Protein AF-A0A7S2G6B9-F1 (afdb_monomer)

Structure (mmCIF, N/CA/C/O backbone):
data_AF-A0A7S2G6B9-F1
#
_entry.id   AF-A0A7S2G6B9-F1
#
loop_
_atom_site.group_PDB
_atom_site.id
_atom_site.type_symbol
_atom_site.label_atom_id
_atom_site.label_alt_id
_atom_site.label_comp_id
_atom_site.label_asym_id
_atom_site.label_entity_id
_atom_site.label_seq_id
_atom_site.pdbx_PDB_ins_code
_atom_site.Cartn_x
_atom_site.Cartn_y
_atom_site.Cartn_z
_atom_site.occupancy
_atom_site.B_iso_or_equiv
_atom_site.auth_seq_id
_atom_site.auth_comp_id
_atom_site.auth_asym_id
_atom_site.auth_atom_id
_atom_site.pdbx_PDB_model_num
ATOM 1 N N . ALA A 1 1 ? -15.003 -10.688 4.288 1.00 88.38 1 ALA A N 1
ATOM 2 C CA . ALA A 1 1 ? -13.852 -9.795 4.049 1.00 88.38 1 ALA A CA 1
ATOM 3 C C . ALA A 1 1 ? -14.309 -8.621 3.191 1.00 88.38 1 ALA A C 1
ATOM 5 O O . ALA A 1 1 ? -15.234 -8.805 2.407 1.00 88.38 1 ALA A O 1
ATOM 6 N N . ILE A 1 2 ? -13.706 -7.442 3.343 1.00 94.56 2 ILE A N 1
ATOM 7 C CA . ILE A 1 2 ? -13.972 -6.258 2.513 1.00 94.56 2 ILE A CA 1
ATOM 8 C C . ILE A 1 2 ? -12.819 -6.109 1.524 1.00 94.56 2 ILE A C 1
ATOM 10 O O . ILE A 1 2 ? -11.663 -6.080 1.939 1.00 94.56 2 ILE A O 1
ATOM 14 N N . ILE A 1 3 ? -13.135 -6.017 0.232 1.00 95.69 3 ILE A N 1
ATOM 15 C CA . ILE A 1 3 ? -12.155 -5.832 -0.846 1.00 95.69 3 ILE A CA 1
ATOM 16 C C . ILE A 1 3 ? -12.286 -4.406 -1.377 1.00 95.69 3 ILE A C 1
ATOM 18 O O . ILE A 1 3 ? -13.400 -3.947 -1.626 1.00 95.69 3 ILE A O 1
ATOM 22 N N . TYR A 1 4 ? -11.173 -3.693 -1.533 1.00 95.25 4 TYR A N 1
ATOM 23 C CA . TYR A 1 4 ? -11.197 -2.277 -1.911 1.00 95.25 4 TYR A CA 1
ATOM 24 C C . TYR A 1 4 ? -10.015 -1.872 -2.785 1.00 95.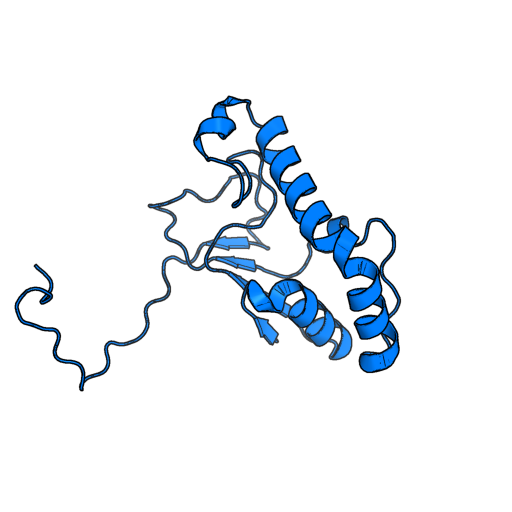25 4 TYR A C 1
ATOM 26 O O . TYR A 1 4 ? -8.911 -2.406 -2.678 1.00 95.25 4 TYR A O 1
ATOM 34 N N . SER A 1 5 ? -10.269 -0.890 -3.652 1.00 94.38 5 SER A N 1
ATOM 35 C CA . SER A 1 5 ? -9.269 -0.321 -4.552 1.00 94.38 5 SER A CA 1
ATOM 36 C C . SER A 1 5 ? -8.355 0.684 -3.849 1.00 94.38 5 SER A C 1
ATOM 38 O O . SER A 1 5 ? -8.608 1.116 -2.721 1.00 94.38 5 SER A O 1
ATOM 40 N N . SER A 1 6 ? -7.293 1.098 -4.542 1.00 89.69 6 SER A N 1
ATOM 41 C CA . SER A 1 6 ? -6.303 2.053 -4.027 1.00 89.69 6 SER A CA 1
ATOM 42 C C . SER A 1 6 ? -6.901 3.416 -3.672 1.00 89.69 6 SER A C 1
ATOM 44 O O . SER A 1 6 ? -6.470 4.027 -2.697 1.00 89.69 6 SER A O 1
ATOM 46 N N . LEU A 1 7 ? -7.939 3.862 -4.389 1.00 89.00 7 LEU A N 1
ATOM 47 C CA . LEU A 1 7 ? -8.656 5.110 -4.090 1.00 89.00 7 LEU A CA 1
ATOM 48 C C . LEU A 1 7 ? -9.367 5.066 -2.733 1.00 89.00 7 LEU A C 1
ATOM 50 O O . LEU A 1 7 ? -9.457 6.079 -2.046 1.00 89.00 7 LEU A O 1
ATOM 54 N N . ALA A 1 8 ? -9.840 3.886 -2.336 1.00 89.19 8 ALA A N 1
ATOM 55 C CA . ALA A 1 8 ? -10.499 3.669 -1.058 1.00 89.19 8 ALA A CA 1
ATOM 56 C C . ALA A 1 8 ? -9.535 3.160 0.024 1.00 89.19 8 ALA A C 1
ATOM 58 O O . ALA A 1 8 ? -9.995 2.857 1.115 1.00 89.19 8 ALA A O 1
ATOM 59 N N . GLY A 1 9 ? -8.223 3.078 -0.228 1.00 87.50 9 GLY A N 1
ATOM 60 C CA . GLY A 1 9 ? -7.269 2.324 0.595 1.00 87.50 9 GLY A CA 1
ATOM 61 C C . GLY A 1 9 ? -7.382 2.542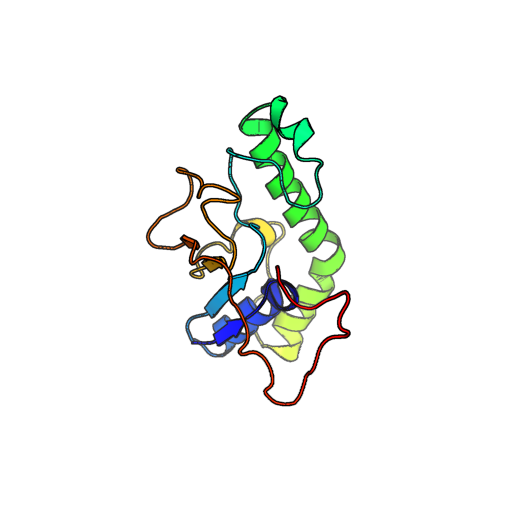 2.107 1.00 87.50 9 GLY A C 1
ATOM 62 O O . GLY A 1 9 ? -7.693 1.615 2.852 1.00 87.50 9 GLY A O 1
ATOM 63 N N . GLN A 1 10 ? -7.181 3.781 2.566 1.00 86.75 10 GLN A N 1
ATOM 64 C CA . GLN A 1 10 ? -7.213 4.095 4.002 1.00 86.75 10 GLN A CA 1
ATOM 65 C C . GLN A 1 10 ? -8.613 3.935 4.605 1.00 86.75 10 GLN A C 1
ATOM 67 O O . GLN A 1 10 ? -8.763 3.416 5.706 1.00 86.75 10 GLN A O 1
ATOM 72 N N . VAL A 1 11 ? -9.649 4.359 3.880 1.00 90.12 11 VAL A N 1
ATOM 73 C CA . VAL A 1 11 ? -11.037 4.270 4.352 1.00 90.12 11 VAL A CA 1
ATOM 74 C C . VAL A 1 11 ? -11.490 2.809 4.425 1.00 90.12 11 VAL A C 1
ATOM 76 O O . VAL A 1 11 ? -12.103 2.413 5.408 1.00 90.12 11 VAL A O 1
ATOM 79 N N . GLY A 1 12 ? -11.131 1.994 3.434 1.00 92.56 12 GLY A N 1
ATOM 80 C CA . GLY A 1 12 ? -11.391 0.558 3.383 1.00 92.56 12 GLY A CA 1
ATOM 81 C C . GLY A 1 12 ? -10.729 -0.184 4.540 1.00 92.56 12 GLY A C 1
ATOM 82 O O . GLY A 1 12 ? -11.401 -0.966 5.209 1.00 92.56 12 GLY A O 1
ATOM 83 N N . ASP A 1 13 ? -9.467 0.141 4.854 1.00 91.06 13 ASP A N 1
ATOM 84 C CA . ASP A 1 13 ? -8.786 -0.380 6.047 1.00 91.06 13 ASP A CA 1
ATOM 85 C C . ASP A 1 13 ? -9.570 -0.037 7.335 1.00 91.06 13 ASP A C 1
ATOM 87 O O . ASP A 1 13 ? -9.711 -0.882 8.219 1.00 91.06 13 ASP A O 1
ATOM 91 N N . TYR A 1 14 ? -10.089 1.192 7.463 1.00 92.06 14 TYR A N 1
ATOM 92 C CA . TYR A 1 14 ? -10.828 1.626 8.658 1.00 92.06 14 TYR A CA 1
ATOM 93 C C . TYR A 1 14 ? -12.213 0.987 8.768 1.00 92.06 14 TYR A C 1
ATOM 95 O O . TYR A 1 14 ? -12.644 0.643 9.866 1.00 92.06 14 TYR A O 1
ATOM 103 N N . ILE A 1 15 ? -12.915 0.811 7.647 1.00 93.75 15 ILE A N 1
ATOM 104 C CA . ILE A 1 15 ? -14.211 0.127 7.622 1.00 93.75 15 ILE A CA 1
ATOM 105 C C . ILE A 1 15 ? -14.021 -1.352 7.976 1.00 93.75 15 ILE A C 1
ATOM 107 O O . ILE A 1 15 ? -14.800 -1.882 8.765 1.00 93.75 15 ILE A O 1
ATOM 111 N N . ALA A 1 16 ? -12.984 -2.009 7.450 1.00 93.44 16 ALA A N 1
ATOM 112 C CA . ALA A 1 16 ? -12.666 -3.393 7.797 1.00 93.44 16 ALA A CA 1
ATOM 113 C C . ALA A 1 16 ? -12.364 -3.548 9.298 1.00 93.44 16 ALA A C 1
ATOM 115 O O . ALA A 1 16 ? -12.957 -4.404 9.950 1.00 93.44 16 ALA A O 1
ATOM 116 N N . GLU A 1 17 ? -11.538 -2.658 9.863 1.00 92.56 17 GLU A N 1
ATOM 117 C CA . GLU A 1 17 ? -11.250 -2.605 11.305 1.00 92.56 17 GLU A CA 1
ATOM 118 C C . GLU A 1 17 ? -12.518 -2.397 12.139 1.00 92.56 17 GLU A C 1
ATOM 120 O O . GLU A 1 17 ? -12.739 -3.123 13.101 1.00 92.56 17 GLU A O 1
ATOM 125 N N . LYS A 1 18 ? -13.377 -1.441 11.762 1.00 94.06 18 LYS A N 1
ATOM 126 C CA . LYS A 1 18 ? -14.624 -1.156 12.486 1.00 94.06 18 LYS A CA 1
ATOM 127 C C . LYS A 1 18 ? -15.575 -2.351 12.516 1.00 94.06 18 LYS A C 1
ATOM 129 O O . LYS A 1 18 ? -16.255 -2.567 13.512 1.00 94.06 18 LYS A O 1
ATOM 134 N N . ASN A 1 19 ? -15.662 -3.077 11.411 1.00 94.88 19 ASN A N 1
ATOM 135 C CA . ASN A 1 19 ? -16.553 -4.226 11.296 1.00 94.88 19 ASN A CA 1
ATOM 136 C C . ASN A 1 19 ? -15.902 -5.527 11.785 1.00 94.88 19 ASN A C 1
ATOM 138 O O . ASN A 1 19 ? -16.542 -6.567 11.697 1.00 94.88 19 ASN A O 1
ATOM 142 N N . GLU A 1 20 ? -14.651 -5.483 12.258 1.00 93.38 20 GLU A N 1
ATOM 143 C CA . GLU A 1 20 ? -13.896 -6.653 12.725 1.00 93.38 20 GLU A CA 1
ATOM 144 C C . GLU A 1 20 ? -13.824 -7.779 11.676 1.00 93.38 20 GLU A C 1
ATOM 146 O O . GLU A 1 20 ? -13.821 -8.970 11.986 1.00 93.38 20 GLU A O 1
ATOM 151 N N . VAL A 1 21 ? -13.748 -7.401 10.396 1.00 94.94 21 VAL A N 1
ATOM 152 C CA . VAL A 1 21 ? -13.635 -8.332 9.266 1.00 94.94 21 VAL A CA 1
ATOM 153 C C . VAL A 1 21 ? -12.309 -8.137 8.531 1.00 94.94 21 VAL A C 1
ATOM 155 O O . VAL A 1 21 ? -11.785 -7.023 8.494 1.00 94.94 21 VAL A O 1
ATOM 158 N N . PRO A 1 22 ? -11.769 -9.177 7.866 1.00 92.56 22 PRO A N 1
ATOM 159 C CA . PRO A 1 22 ? -10.542 -9.030 7.087 1.00 92.56 22 PRO A CA 1
ATOM 160 C C . PRO A 1 22 ? -10.697 -7.998 5.963 1.00 92.56 22 PRO A C 1
ATOM 162 O O . PRO A 1 22 ? -11.683 -8.040 5.219 1.00 92.56 22 PRO A O 1
ATOM 165 N N . GLY A 1 23 ? -9.716 -7.108 5.821 1.00 93.44 23 GLY A N 1
ATOM 166 C CA . GLY A 1 23 ? -9.581 -6.197 4.686 1.00 93.44 23 GLY A CA 1
ATOM 167 C C . GLY A 1 23 ? -8.585 -6.743 3.664 1.00 93.44 23 GLY A C 1
ATOM 168 O O . GLY A 1 23 ? -7.514 -7.211 4.045 1.00 93.44 23 GLY A O 1
ATOM 169 N N . VAL A 1 24 ? -8.927 -6.686 2.377 1.00 95.38 24 VAL A N 1
ATOM 170 C CA . VAL A 1 24 ? -8.041 -7.075 1.274 1.00 95.38 24 VAL A CA 1
ATOM 171 C C . VAL A 1 24 ? -7.900 -5.906 0.309 1.00 95.38 24 VAL A C 1
ATOM 173 O O . VAL A 1 24 ? -8.876 -5.407 -0.255 1.00 95.38 24 VAL A O 1
ATOM 176 N N . ARG A 1 25 ? -6.659 -5.480 0.095 1.00 94.94 25 ARG A N 1
ATOM 177 C CA . ARG A 1 25 ? -6.323 -4.395 -0.828 1.00 94.94 25 ARG A CA 1
ATOM 178 C C . ARG A 1 25 ? -6.221 -4.963 -2.239 1.00 94.94 25 ARG A C 1
ATOM 180 O O . ARG A 1 25 ? -5.422 -5.861 -2.471 1.00 94.94 25 ARG A O 1
ATOM 187 N N . ALA A 1 26 ? -7.011 -4.447 -3.172 1.00 96.25 26 ALA A N 1
ATOM 188 C CA . ALA A 1 26 ? -7.053 -4.880 -4.566 1.00 96.25 26 ALA A CA 1
ATOM 189 C C . ALA A 1 26 ? -6.584 -3.739 -5.482 1.00 96.25 26 ALA A C 1
ATOM 191 O O . ALA A 1 26 ? -7.377 -2.900 -5.914 1.00 96.25 26 ALA A O 1
ATOM 192 N N . TYR A 1 27 ? -5.272 -3.624 -5.692 1.00 95.12 27 TYR A N 1
ATOM 193 C CA . TYR A 1 27 ? -4.655 -2.429 -6.284 1.00 95.12 27 TYR A CA 1
ATOM 194 C C . TYR A 1 27 ? -4.098 -2.709 -7.680 1.00 95.12 27 TYR A C 1
ATOM 196 O O . TYR A 1 27 ? -3.542 -3.768 -7.935 1.00 95.12 27 TYR A O 1
ATOM 204 N N . LEU A 1 28 ? -4.196 -1.737 -8.587 1.00 94.31 28 LEU A N 1
ATOM 205 C CA . LEU A 1 28 ? -3.729 -1.897 -9.973 1.00 94.31 28 LEU A CA 1
ATOM 206 C C . LEU A 1 28 ? -2.273 -1.465 -10.183 1.00 94.31 28 LEU A C 1
ATOM 208 O O . LEU A 1 28 ? -1.637 -1.882 -11.144 1.00 94.31 28 LEU A O 1
ATOM 212 N N . GLN A 1 29 ? -1.727 -0.665 -9.269 1.00 91.00 29 GLN A N 1
ATOM 213 C CA . GLN A 1 29 ? -0.326 -0.254 -9.273 1.00 91.00 29 GLN A CA 1
ATOM 214 C C . GLN A 1 29 ? 0.351 -0.615 -7.947 1.00 91.00 29 GLN A C 1
ATOM 216 O O . GLN A 1 29 ? -0.314 -0.599 -6.908 1.00 91.00 29 GLN A O 1
ATOM 221 N N . PRO A 1 30 ? 1.663 -0.906 -7.954 1.00 91.38 30 PRO A N 1
ATOM 222 C CA . PRO A 1 30 ? 2.404 -1.210 -6.740 1.00 91.38 30 PRO A CA 1
ATOM 223 C C . PRO A 1 30 ? 2.489 0.013 -5.818 1.00 91.38 30 PRO A C 1
ATOM 225 O O . PRO A 1 30 ? 2.992 1.068 -6.206 1.00 91.38 30 PRO A O 1
ATOM 228 N N . THR A 1 31 ? 2.039 -0.140 -4.574 1.00 90.25 31 THR A N 1
ATOM 229 C CA . THR A 1 31 ? 2.158 0.897 -3.531 1.00 90.25 31 THR A CA 1
ATOM 230 C C . THR A 1 31 ? 2.921 0.414 -2.303 1.00 90.25 31 THR A C 1
ATOM 232 O O . THR A 1 31 ? 3.245 1.214 -1.432 1.00 90.25 31 THR A O 1
ATOM 235 N N . THR A 1 32 ? 3.192 -0.889 -2.201 1.00 92.38 32 THR A N 1
ATOM 236 C CA . THR A 1 32 ? 3.986 -1.455 -1.110 1.00 92.38 32 THR A CA 1
ATOM 237 C C . THR A 1 32 ? 5.427 -0.985 -1.246 1.00 92.38 32 THR A C 1
ATOM 239 O O . THR A 1 32 ? 6.030 -1.099 -2.317 1.00 92.38 32 THR A O 1
ATOM 242 N N . ARG A 1 33 ? 5.990 -0.515 -0.130 1.00 93.44 33 ARG A N 1
ATOM 243 C CA . ARG A 1 33 ? 7.408 -0.169 -0.003 1.00 93.44 33 ARG A CA 1
ATOM 244 C C . ARG A 1 33 ? 8.288 -1.277 -0.580 1.00 93.44 33 ARG A C 1
ATOM 246 O O . ARG A 1 33 ? 8.106 -2.450 -0.267 1.00 93.44 33 ARG A O 1
ATOM 253 N N . THR A 1 34 ? 9.258 -0.897 -1.399 1.00 94.75 34 THR A N 1
ATOM 254 C CA . THR A 1 34 ? 10.289 -1.806 -1.907 1.00 94.75 34 THR A CA 1
ATOM 255 C C . THR A 1 34 ? 11.574 -1.043 -2.175 1.00 94.75 34 THR A C 1
ATOM 257 O O . THR A 1 34 ? 11.576 0.162 -2.439 1.00 94.75 34 THR A O 1
ATOM 260 N N . ARG A 1 35 ? 12.687 -1.765 -2.134 1.00 95.88 35 ARG A N 1
ATOM 261 C CA . ARG A 1 35 ? 13.995 -1.301 -2.588 1.00 95.88 35 ARG A CA 1
ATOM 262 C C . ARG A 1 35 ? 14.191 -1.449 -4.100 1.00 95.88 35 ARG A C 1
ATOM 264 O O . ARG A 1 35 ? 15.146 -0.894 -4.643 1.00 95.88 35 ARG A O 1
ATOM 271 N N . ARG A 1 36 ? 13.316 -2.177 -4.803 1.00 94.75 36 ARG A N 1
ATOM 272 C CA . ARG A 1 36 ? 13.512 -2.543 -6.215 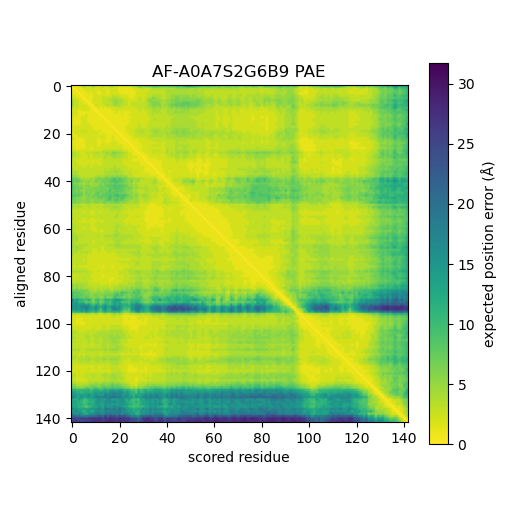1.00 94.75 36 ARG A CA 1
ATOM 273 C C . ARG A 1 36 ? 13.289 -1.391 -7.195 1.00 94.75 36 ARG A C 1
ATOM 275 O O . ARG A 1 36 ? 14.032 -1.293 -8.172 1.00 94.75 36 ARG A O 1
ATOM 282 N N . PHE A 1 37 ? 12.293 -0.547 -6.939 1.00 94.25 37 PHE A N 1
ATOM 283 C CA . PHE A 1 37 ? 11.895 0.573 -7.797 1.00 94.25 37 PHE A CA 1
ATOM 284 C C . PHE A 1 37 ? 11.336 1.742 -6.966 1.00 94.25 37 PHE A C 1
ATOM 286 O O . PHE A 1 37 ? 10.850 1.520 -5.850 1.00 94.25 37 PHE A O 1
ATOM 293 N N . PRO A 1 38 ? 11.406 2.985 -7.478 1.00 95.00 38 PRO A N 1
ATOM 294 C CA . PRO A 1 38 ? 10.889 4.151 -6.774 1.00 95.00 38 PRO A CA 1
ATOM 295 C C . PRO A 1 38 ? 9.353 4.182 -6.780 1.00 95.00 38 PRO A C 1
ATOM 297 O O . PRO A 1 38 ? 8.699 3.547 -7.610 1.00 95.00 38 PRO A O 1
ATOM 300 N N . SER A 1 39 ? 8.774 4.939 -5.850 1.00 92.94 39 SER A N 1
ATOM 301 C CA . SER A 1 39 ? 7.327 5.058 -5.667 1.00 92.94 39 SER A CA 1
ATOM 302 C C . SER A 1 39 ? 6.615 5.669 -6.881 1.00 92.94 39 SER A C 1
ATOM 304 O O . SER A 1 39 ? 7.225 6.342 -7.711 1.00 92.94 39 SER A O 1
ATOM 306 N N . MET A 1 40 ? 5.300 5.441 -6.986 1.00 86.75 40 MET A N 1
ATOM 307 C CA . MET A 1 40 ? 4.517 5.701 -8.207 1.00 86.75 40 MET A CA 1
ATOM 308 C C . MET A 1 40 ? 4.561 7.148 -8.731 1.00 86.75 40 MET A C 1
ATOM 310 O O . MET A 1 40 ? 4.374 7.363 -9.924 1.00 86.75 40 MET A O 1
ATOM 314 N N . LEU A 1 41 ? 4.805 8.141 -7.868 1.00 85.00 41 LEU A N 1
ATOM 315 C CA . LEU A 1 41 ? 4.868 9.557 -8.265 1.00 85.00 41 LEU A CA 1
ATOM 316 C C . LEU A 1 41 ? 6.288 10.031 -8.599 1.00 85.00 41 LEU A C 1
ATOM 318 O O . LEU A 1 41 ? 6.493 11.193 -8.947 1.00 85.00 41 LEU A O 1
ATOM 322 N N . VAL A 1 42 ? 7.279 9.147 -8.502 1.00 90.38 42 VAL A N 1
ATOM 323 C CA . VAL A 1 42 ? 8.670 9.439 -8.836 1.00 90.38 42 VAL A CA 1
ATOM 324 C C . VAL A 1 42 ? 9.001 8.830 -10.195 1.00 90.38 42 VAL A C 1
ATOM 326 O O . VAL A 1 42 ? 8.627 7.701 -10.512 1.00 90.38 42 VAL A O 1
ATOM 329 N N . LYS A 1 43 ? 9.738 9.582 -11.021 1.00 89.94 43 LYS A N 1
ATOM 330 C CA . LYS A 1 43 ? 10.211 9.086 -12.319 1.00 89.94 43 LYS A CA 1
ATOM 331 C C . LYS A 1 43 ? 11.031 7.810 -12.117 1.00 89.94 43 LYS A C 1
ATOM 333 O O . LYS A 1 43 ? 12.034 7.830 -11.406 1.00 89.94 43 LYS A O 1
ATOM 338 N N . GLN A 1 44 ? 10.656 6.738 -12.812 1.00 86.56 44 GLN A N 1
ATOM 339 C CA . GLN A 1 44 ? 11.305 5.427 -12.687 1.00 86.56 44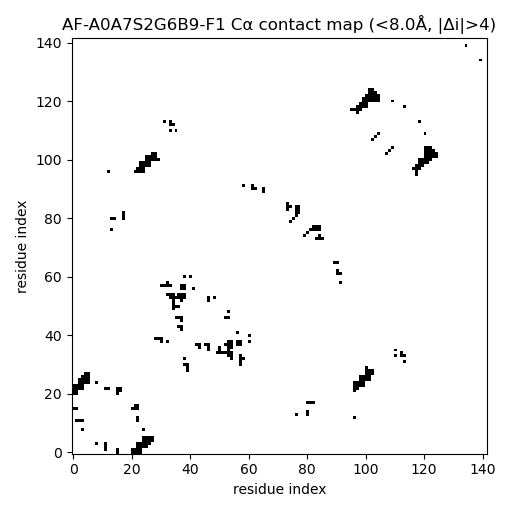 GLN A CA 1
ATOM 340 C C . GLN A 1 44 ? 12.809 5.469 -13.008 1.00 86.56 44 GLN A C 1
ATOM 342 O O . GLN A 1 44 ? 13.600 4.769 -12.380 1.00 86.56 44 GLN A O 1
ATOM 347 N N . SER A 1 45 ? 13.240 6.372 -13.895 1.00 89.81 45 SER A N 1
ATOM 348 C CA . SER A 1 45 ? 14.659 6.592 -14.212 1.00 89.81 45 SER A CA 1
ATOM 349 C C . SER A 1 45 ? 15.502 7.084 -13.029 1.00 89.81 45 SER A C 1
ATOM 351 O O . SER A 1 45 ? 16.719 6.909 -13.036 1.00 89.81 45 SER A O 1
ATOM 353 N N . LEU A 1 46 ? 14.885 7.668 -11.995 1.00 91.38 46 LEU A N 1
ATOM 354 C CA . LEU A 1 46 ? 15.570 8.062 -10.760 1.00 91.38 46 LEU A CA 1
ATOM 355 C C . LEU A 1 46 ? 15.855 6.856 -9.855 1.00 91.38 46 LEU A C 1
ATOM 357 O O . LEU A 1 46 ? 16.683 6.958 -8.956 1.00 91.38 46 LEU A O 1
ATOM 361 N N . GLY A 1 47 ? 15.278 5.684 -10.140 1.00 88.38 47 GLY A N 1
ATOM 362 C CA . GLY A 1 47 ? 15.596 4.446 -9.426 1.00 88.38 47 GLY A CA 1
ATOM 363 C C . GLY A 1 47 ? 17.068 4.025 -9.523 1.00 88.38 47 GLY A C 1
ATOM 364 O O . GLY A 1 47 ? 17.548 3.250 -8.698 1.00 88.38 47 GLY A O 1
ATOM 365 N N . ARG A 1 48 ? 17.823 4.600 -10.471 1.00 91.31 48 ARG A N 1
ATOM 366 C CA . ARG A 1 48 ? 19.282 4.444 -10.591 1.00 91.31 48 ARG A CA 1
ATOM 367 C C . ARG A 1 48 ? 20.075 4.952 -9.383 1.00 91.31 48 ARG A C 1
ATOM 369 O O . ARG A 1 48 ? 21.231 4.579 -9.237 1.00 91.31 48 ARG A O 1
ATOM 376 N N . PHE A 1 49 ? 19.478 5.786 -8.526 1.00 93.19 49 PHE A N 1
ATOM 377 C CA . PHE A 1 49 ? 20.111 6.252 -7.284 1.00 93.19 49 PHE A CA 1
ATOM 378 C C . PHE A 1 49 ? 20.125 5.191 -6.172 1.00 93.19 49 PHE A C 1
ATOM 380 O O . PHE A 1 49 ? 20.689 5.416 -5.104 1.00 93.19 49 PHE A O 1
ATOM 387 N N . GLY A 1 50 ? 19.553 4.015 -6.437 1.00 95.31 50 GLY A N 1
ATOM 388 C CA . GLY A 1 50 ? 19.806 2.801 -5.679 1.00 95.31 50 GLY A CA 1
ATOM 389 C C . GLY A 1 50 ? 18.704 2.397 -4.691 1.00 95.31 50 GLY A C 1
ATOM 390 O O . GLY A 1 50 ? 17.710 3.105 -4.508 1.00 95.31 50 GLY A O 1
ATOM 391 N N . PRO A 1 51 ? 18.888 1.240 -4.027 1.00 96.12 51 PRO A N 1
ATOM 392 C CA . PRO A 1 51 ? 17.886 0.596 -3.170 1.00 96.12 51 PRO A CA 1
ATOM 393 C C . PRO A 1 51 ? 17.308 1.480 -2.059 1.00 96.12 51 PRO A C 1
ATOM 395 O O . PRO A 1 51 ? 16.103 1.480 -1.807 1.00 96.12 51 PRO A O 1
ATOM 398 N N . TRP A 1 52 ? 18.167 2.252 -1.391 1.00 96.75 52 TRP A N 1
ATOM 399 C CA . TRP A 1 52 ? 17.759 3.143 -0.304 1.00 96.75 52 TRP A CA 1
ATOM 400 C C . TRP A 1 52 ? 16.967 4.345 -0.800 1.00 96.75 52 TRP A C 1
ATOM 402 O O . TRP A 1 52 ? 15.971 4.706 -0.178 1.00 96.75 52 TRP A O 1
ATOM 412 N N . PHE A 1 53 ? 17.365 4.924 -1.935 1.00 96.31 53 PHE A N 1
ATOM 413 C CA . PHE A 1 53 ? 16.613 6.004 -2.564 1.00 96.31 53 PHE A CA 1
ATOM 414 C C . PHE A 1 53 ? 15.190 5.541 -2.891 1.00 96.31 53 PHE A C 1
ATOM 416 O O . PHE A 1 53 ? 14.231 6.195 -2.486 1.00 96.31 53 PHE A O 1
ATOM 423 N N . ASN A 1 54 ? 15.052 4.370 -3.524 1.00 96.12 54 ASN A N 1
ATOM 424 C CA . ASN A 1 54 ? 13.755 3.762 -3.826 1.00 96.12 54 ASN A CA 1
ATOM 425 C C . ASN A 1 54 ? 12.890 3.642 -2.570 1.00 96.12 54 ASN A C 1
ATOM 427 O O . ASN A 1 54 ? 11.780 4.169 -2.538 1.00 96.12 54 ASN A O 1
ATOM 431 N N . LEU A 1 55 ? 13.424 3.050 -1.502 1.00 95.00 55 LEU A N 1
ATOM 432 C CA . LEU A 1 55 ? 12.692 2.887 -0.250 1.00 95.00 55 LEU A CA 1
ATOM 433 C C . LEU A 1 55 ? 12.246 4.232 0.354 1.00 95.00 55 LEU A C 1
ATOM 435 O O . LEU A 1 55 ? 11.095 4.370 0.770 1.00 95.00 55 LEU A O 1
ATOM 439 N N . VAL A 1 56 ? 13.122 5.241 0.356 1.00 95.44 56 VAL A N 1
ATOM 440 C CA . VAL A 1 56 ? 12.806 6.595 0.845 1.00 95.44 56 VAL A CA 1
ATOM 441 C C . VAL A 1 56 ? 11.685 7.236 0.031 1.00 95.44 56 VAL A C 1
ATOM 443 O O . VAL A 1 56 ? 10.815 7.886 0.608 1.00 95.44 56 VAL A O 1
ATOM 446 N N . THR A 1 57 ? 11.642 7.023 -1.287 1.00 95.50 57 THR A N 1
ATOM 447 C CA . THR A 1 57 ? 10.559 7.574 -2.118 1.00 95.50 57 THR A CA 1
ATOM 448 C C . THR A 1 57 ? 9.179 7.027 -1.742 1.00 95.50 57 THR A C 1
ATOM 450 O O . THR A 1 57 ? 8.188 7.747 -1.872 1.00 95.50 57 THR A O 1
ATOM 453 N N . HIS A 1 58 ? 9.093 5.787 -1.242 1.00 93.81 58 HIS A N 1
ATOM 454 C CA . HIS A 1 58 ? 7.839 5.214 -0.736 1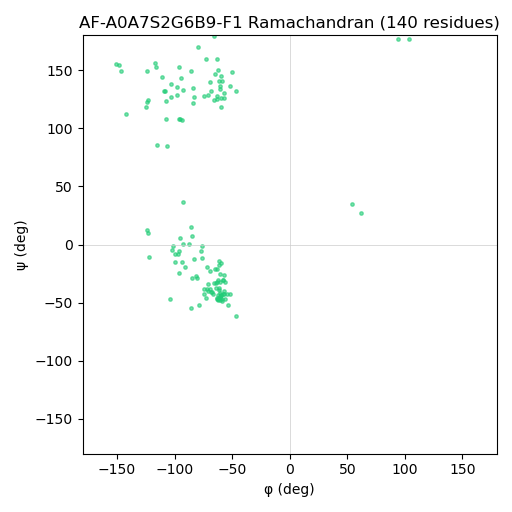.00 93.81 58 HIS A CA 1
ATOM 455 C C . HIS A 1 58 ? 7.438 5.843 0.597 1.00 93.81 58 HIS A C 1
ATOM 457 O O . HIS A 1 58 ? 6.305 6.294 0.741 1.00 93.81 58 HIS A O 1
ATOM 463 N N . PHE A 1 59 ? 8.380 5.973 1.536 1.00 92.31 59 PHE A N 1
ATOM 464 C CA . PHE A 1 59 ? 8.134 6.661 2.809 1.00 92.31 59 PHE A CA 1
ATOM 465 C C . PHE A 1 59 ? 7.685 8.115 2.615 1.00 92.31 59 PHE A C 1
ATOM 467 O O . PHE A 1 59 ? 6.754 8.571 3.280 1.00 92.31 59 PHE A O 1
ATOM 474 N N . ALA A 1 60 ? 8.326 8.833 1.690 1.00 92.81 60 ALA A N 1
ATOM 475 C CA . ALA A 1 60 ? 7.969 10.204 1.345 1.00 92.81 60 ALA A CA 1
ATOM 476 C C . ALA A 1 60 ? 6.550 10.294 0.767 1.00 92.81 60 ALA A C 1
ATOM 478 O O . ALA A 1 60 ? 5.784 11.171 1.163 1.00 92.81 60 ALA A O 1
ATOM 479 N N . LEU A 1 61 ? 6.182 9.370 -0.126 1.00 90.75 61 LEU A N 1
ATOM 480 C CA . LEU A 1 61 ? 4.850 9.323 -0.724 1.00 90.75 61 LEU A CA 1
ATOM 481 C C . LEU A 1 61 ? 3.762 9.079 0.327 1.00 90.75 61 LEU A C 1
ATOM 483 O O . LEU A 1 61 ? 2.772 9.803 0.377 1.00 90.75 61 LEU A O 1
ATOM 487 N N . GLU A 1 62 ? 3.956 8.093 1.199 1.00 89.69 62 GLU A N 1
ATOM 488 C CA . GLU A 1 62 ? 3.022 7.810 2.292 1.00 89.69 62 GLU A CA 1
ATOM 489 C C . GLU A 1 62 ? 2.881 8.999 3.245 1.00 89.69 62 GLU A C 1
ATOM 491 O O . GLU A 1 62 ? 1.769 9.351 3.635 1.00 89.69 62 GLU A O 1
ATOM 496 N N . GLY A 1 63 ? 3.995 9.659 3.581 1.00 90.44 63 GLY A N 1
ATOM 497 C CA . GLY A 1 63 ? 3.984 10.886 4.373 1.00 90.44 63 GLY A CA 1
ATOM 498 C C . GLY A 1 63 ? 3.189 12.004 3.694 1.00 90.44 63 GLY A C 1
ATOM 499 O O . GLY A 1 63 ? 2.372 12.653 4.347 1.00 90.44 63 GLY A O 1
ATOM 500 N N . ALA A 1 64 ? 3.366 12.191 2.383 1.00 90.00 64 ALA A N 1
ATOM 501 C CA . ALA A 1 64 ? 2.637 13.189 1.601 1.00 90.00 64 ALA A CA 1
ATOM 502 C C . ALA A 1 64 ? 1.121 12.927 1.565 1.00 90.00 64 ALA A C 1
ATOM 504 O O . ALA A 1 64 ? 0.342 13.877 1.565 1.00 90.00 64 ALA A O 1
ATOM 505 N N . PHE A 1 65 ? 0.689 11.663 1.594 1.00 87.56 65 PHE A N 1
ATOM 506 C CA . PHE A 1 65 ? -0.729 11.305 1.719 1.00 87.56 65 PHE A CA 1
ATOM 507 C C . PHE A 1 65 ? -1.255 11.353 3.156 1.00 87.56 65 PHE A C 1
ATOM 509 O O . PHE A 1 65 ? -2.449 11.545 3.367 1.00 87.56 65 PHE A O 1
ATOM 516 N N . TRP A 1 66 ? -0.401 11.155 4.156 1.00 89.81 66 TRP A N 1
ATOM 517 C CA . TRP A 1 66 ? -0.828 11.113 5.550 1.00 89.81 66 TRP A CA 1
ATOM 518 C C . TRP A 1 66 ? -0.895 12.491 6.186 1.00 89.81 66 TRP A C 1
ATOM 520 O O . TRP A 1 66 ? -1.926 12.862 6.739 1.00 89.81 66 TRP A O 1
ATOM 530 N N . PHE A 1 67 ? 0.190 13.263 6.135 1.00 91.69 67 PHE A N 1
ATOM 531 C CA . PHE A 1 67 ? 0.311 14.477 6.938 1.00 91.69 67 PHE A CA 1
ATOM 532 C C . PHE A 1 67 ? -0.754 15.539 6.643 1.00 91.69 67 PHE A C 1
ATOM 534 O O . PHE A 1 67 ? -1.335 16.036 7.612 1.00 91.69 67 PHE A O 1
ATOM 541 N N . PRO A 1 68 ? -1.083 15.859 5.375 1.00 92.19 68 PRO A N 1
ATOM 542 C CA . PRO A 1 68 ? -2.109 16.859 5.079 1.00 92.19 68 PRO A CA 1
ATOM 543 C C . PRO A 1 68 ? -3.510 16.420 5.520 1.00 92.19 68 PRO A C 1
ATOM 545 O O . PRO A 1 68 ? -4.319 17.239 5.946 1.00 92.19 68 PRO A O 1
ATOM 548 N N . PHE A 1 69 ? -3.792 15.117 5.456 1.00 91.06 69 PHE A N 1
ATOM 549 C CA . PHE A 1 69 ? -5.129 14.562 5.673 1.00 91.06 69 PHE A CA 1
ATOM 550 C C . PHE A 1 69 ? -5.319 13.937 7.060 1.00 91.06 69 PHE A C 1
ATOM 552 O O . PHE A 1 69 ? -6.431 13.555 7.422 1.00 91.06 69 PHE A O 1
ATOM 559 N N . ARG A 1 70 ? -4.263 13.864 7.877 1.00 92.00 70 ARG A N 1
ATOM 560 C CA . ARG A 1 70 ? -4.263 13.204 9.189 1.00 92.00 70 ARG A CA 1
ATOM 561 C C . ARG A 1 70 ? -5.401 13.667 10.092 1.00 92.00 70 ARG A C 1
ATOM 563 O O . ARG A 1 70 ? -5.997 12.841 10.778 1.00 92.00 70 ARG A O 1
ATOM 570 N N . SER A 1 71 ? -5.677 14.972 10.134 1.00 93.19 71 SER A N 1
ATOM 571 C CA . SER A 1 71 ? -6.756 15.512 10.972 1.00 93.19 71 SER A CA 1
ATOM 572 C C . SER A 1 71 ? -8.119 14.979 10.526 1.00 93.19 71 SER A C 1
ATOM 574 O O . SER A 1 71 ? -8.868 14.454 11.345 1.00 93.19 71 SER A O 1
ATOM 576 N N . ILE A 1 72 ? -8.381 15.012 9.215 1.00 93.88 72 ILE A N 1
ATOM 577 C CA . ILE A 1 72 ? -9.624 14.532 8.598 1.00 93.88 72 ILE A CA 1
ATOM 578 C C . ILE A 1 72 ? -9.791 13.029 8.839 1.00 93.88 72 ILE A C 1
ATOM 580 O O . ILE A 1 72 ? -10.842 12.586 9.291 1.00 93.88 72 ILE A O 1
ATOM 584 N N . PHE A 1 73 ? -8.741 12.233 8.613 1.00 91.88 73 PHE A N 1
ATOM 585 C CA . PHE A 1 73 ? -8.798 10.794 8.874 1.00 91.88 73 PHE A CA 1
ATOM 586 C C . PHE A 1 73 ? -9.004 10.477 10.353 1.00 91.88 73 PHE A C 1
ATOM 588 O O . PHE A 1 73 ? -9.739 9.551 10.679 1.00 91.88 73 PHE A O 1
ATOM 595 N N . ASN A 1 74 ? -8.400 11.244 11.260 1.00 93.94 74 ASN A N 1
ATOM 596 C CA . ASN A 1 74 ? -8.617 11.049 12.688 1.00 93.94 74 ASN A CA 1
ATOM 597 C C . ASN A 1 74 ? -10.032 11.431 13.130 1.00 93.94 74 ASN A C 1
ATOM 599 O O . ASN A 1 74 ? -10.581 10.709 13.953 1.00 93.94 74 ASN A O 1
ATOM 603 N N . GLN A 1 75 ? -10.618 12.497 12.579 1.00 95.00 75 GLN A N 1
ATOM 604 C CA . GLN A 1 75 ? -12.024 12.854 12.808 1.00 95.00 75 GLN A CA 1
ATOM 605 C C . GLN A 1 75 ? -12.959 11.765 12.282 1.00 95.00 75 GLN A C 1
ATOM 607 O O . GLN A 1 75 ? -13.828 11.302 13.007 1.00 95.00 75 GLN A O 1
ATOM 612 N N . LEU A 1 76 ? -12.728 11.268 11.061 1.00 93.81 76 LEU A N 1
ATOM 613 C CA . LEU A 1 76 ? -13.486 10.139 10.513 1.00 93.81 76 LEU A CA 1
ATOM 614 C C . LEU A 1 76 ? -13.405 8.915 11.436 1.00 93.81 76 LEU A C 1
ATOM 616 O O . LEU A 1 76 ? -14.420 8.292 11.744 1.00 93.81 76 LEU A O 1
ATOM 620 N N . ARG A 1 77 ? -12.195 8.578 11.900 1.00 94.50 77 ARG A N 1
ATOM 621 C CA . ARG A 1 77 ? -11.984 7.450 12.808 1.00 94.50 77 ARG A CA 1
ATOM 622 C C . ARG A 1 77 ? -12.746 7.632 14.115 1.00 94.50 77 ARG A C 1
ATOM 624 O O . ARG A 1 77 ? -13.434 6.699 14.504 1.00 94.50 77 ARG A O 1
ATOM 631 N N . THR A 1 78 ? -12.671 8.787 14.772 1.00 96.12 78 THR A N 1
ATOM 632 C CA . THR A 1 78 ? -13.322 8.970 16.078 1.00 96.12 78 THR A CA 1
ATOM 633 C C . THR A 1 78 ? -14.813 9.225 15.974 1.00 96.12 78 THR A C 1
ATOM 635 O O . THR A 1 78 ? -15.592 8.530 16.618 1.00 96.12 78 THR A O 1
ATOM 638 N N . ASP A 1 79 ? -15.212 10.190 15.157 1.00 96.69 79 ASP A N 1
ATOM 639 C CA . ASP A 1 79 ? -16.538 10.803 15.234 1.00 96.69 79 ASP A CA 1
ATOM 640 C C . ASP A 1 79 ? -17.576 9.980 14.463 1.00 96.69 79 ASP A C 1
ATOM 642 O O . ASP A 1 79 ? -18.747 9.952 14.829 1.00 96.69 79 ASP A O 1
ATOM 646 N N . VAL A 1 80 ? -17.136 9.275 13.414 1.00 95.19 80 VAL A N 1
ATOM 647 C CA . VAL A 1 80 ? -18.004 8.443 12.566 1.00 95.19 80 VAL A CA 1
ATOM 648 C C . VAL A 1 80 ? -17.827 6.962 12.881 1.00 95.19 80 VAL A C 1
ATOM 650 O O . VAL A 1 80 ? -18.806 6.233 13.022 1.00 95.19 80 VAL A O 1
ATOM 653 N N . LEU A 1 81 ? -16.580 6.494 12.987 1.00 94.75 81 LEU A N 1
ATOM 654 C CA . LEU A 1 81 ? -16.296 5.067 13.154 1.00 94.75 81 LEU A CA 1
ATOM 655 C C . LEU A 1 81 ? -16.146 4.653 14.626 1.00 94.75 81 LEU A C 1
ATOM 657 O O . LEU A 1 81 ? -16.211 3.464 14.923 1.00 94.75 81 LEU A O 1
ATOM 661 N N . GLY A 1 82 ? -15.976 5.575 15.577 1.00 95.19 82 GLY A N 1
ATOM 662 C CA . GLY A 1 82 ? -15.727 5.219 16.981 1.00 95.19 82 GLY A CA 1
ATOM 663 C C . GLY A 1 82 ? -14.431 4.421 17.192 1.00 95.19 82 GLY A C 1
ATOM 664 O O . GLY A 1 82 ? -14.342 3.609 18.107 1.00 95.19 82 GLY A O 1
ATOM 665 N N . LEU A 1 83 ? -13.448 4.609 16.312 1.00 93.69 83 LEU A N 1
ATOM 666 C CA . LEU A 1 83 ? -12.119 4.008 16.355 1.00 93.69 83 LEU A CA 1
ATOM 667 C C . LEU A 1 83 ? -11.105 4.962 17.007 1.00 93.69 83 LEU A C 1
ATOM 669 O O . LEU A 1 83 ? -11.238 6.186 16.904 1.00 93.69 83 LEU A O 1
ATOM 673 N N . PRO A 1 84 ? -10.029 4.440 17.622 1.00 92.31 84 PRO A N 1
ATOM 674 C CA . PRO A 1 84 ? -8.993 5.278 18.209 1.00 92.31 84 PRO A CA 1
ATOM 675 C C . PRO A 1 84 ? -8.249 6.090 17.142 1.00 92.31 84 PRO A C 1
ATOM 677 O O . PRO A 1 84 ? -8.015 5.622 16.018 1.00 92.31 84 PRO A O 1
ATOM 680 N N . LYS A 1 85 ? -7.825 7.303 17.517 1.00 91.56 85 LYS A N 1
ATOM 681 C CA . LYS A 1 85 ? -6.994 8.168 16.669 1.00 91.56 85 LYS A CA 1
ATOM 682 C C . LYS A 1 85 ? -5.674 7.484 16.331 1.00 91.56 85 LYS A C 1
ATOM 684 O O . LYS A 1 85 ? -5.058 6.817 17.158 1.00 91.56 85 LYS A O 1
ATOM 689 N N . MET A 1 86 ? -5.195 7.731 15.123 1.00 88.25 86 MET A N 1
ATOM 690 C CA . MET A 1 86 ? -3.862 7.344 14.694 1.00 88.25 86 MET A CA 1
ATOM 691 C C . MET A 1 86 ? -2.822 8.392 15.117 1.00 88.25 86 MET A C 1
ATOM 693 O O . MET A 1 86 ? -2.994 9.614 14.964 1.00 88.25 86 MET A O 1
ATOM 697 N N . GLY A 1 87 ? -1.712 7.881 15.655 1.00 85.81 87 GLY A N 1
ATOM 698 C CA . GLY A 1 87 ? -0.551 8.666 16.065 1.00 85.81 87 GLY A CA 1
ATOM 699 C C . GLY A 1 87 ? 0.169 9.336 14.892 1.00 85.81 87 GLY A C 1
ATOM 700 O O . GLY A 1 87 ? -0.214 9.194 13.732 1.00 85.81 87 GLY A O 1
ATOM 701 N N . LEU A 1 88 ? 1.237 10.080 15.193 1.00 82.62 88 LEU A N 1
ATOM 702 C CA . LEU A 1 88 ? 2.027 10.785 14.175 1.00 82.62 88 LEU A CA 1
ATOM 703 C C . LEU A 1 88 ? 2.562 9.822 13.116 1.00 82.62 88 LEU A C 1
ATOM 705 O O . LEU A 1 88 ? 2.485 10.119 11.928 1.00 82.62 88 LEU A O 1
ATOM 709 N N . LEU A 1 89 ? 2.998 8.642 13.559 1.00 79.94 89 LEU A N 1
ATOM 710 C CA . LEU A 1 89 ? 3.543 7.605 12.698 1.00 79.94 89 LEU A CA 1
ATOM 711 C C . LEU A 1 89 ? 2.482 6.681 12.070 1.00 79.94 89 LEU A C 1
ATOM 713 O O . LEU A 1 89 ? 2.825 5.613 11.575 1.00 79.94 89 LEU A O 1
ATOM 717 N N . GLY A 1 90 ? 1.199 7.063 12.092 1.00 74.31 90 GLY A N 1
ATOM 718 C CA . GLY A 1 90 ? 0.090 6.222 11.625 1.00 74.31 90 GLY A CA 1
ATOM 719 C C . GLY A 1 90 ? 0.220 5.738 10.175 1.00 74.31 90 GLY A C 1
ATOM 720 O O . GLY A 1 90 ? -0.175 4.613 9.879 1.00 74.31 90 GLY A O 1
ATOM 721 N N . ALA A 1 91 ? 0.838 6.536 9.297 1.00 67.38 91 ALA A N 1
ATOM 722 C CA . ALA A 1 91 ? 1.171 6.134 7.925 1.00 67.38 91 ALA A CA 1
ATOM 723 C C . ALA A 1 91 ? 2.074 4.895 7.858 1.00 67.38 91 ALA A C 1
ATOM 725 O O . ALA A 1 91 ? 2.026 4.128 6.900 1.00 67.38 91 ALA A O 1
ATOM 726 N N . TRP A 1 92 ? 2.920 4.711 8.874 1.00 68.69 92 TRP A N 1
ATOM 727 C CA . TRP A 1 92 ? 4.013 3.748 8.841 1.00 68.69 92 TRP A CA 1
ATOM 728 C C . TRP A 1 92 ? 3.724 2.443 9.565 1.00 68.69 92 TRP A C 1
ATOM 730 O O . TRP A 1 92 ? 4.428 1.463 9.325 1.00 68.69 92 TRP A O 1
ATOM 740 N N . THR A 1 93 ? 2.677 2.413 10.388 1.00 60.94 93 THR A N 1
ATOM 741 C CA . THR A 1 93 ? 2.341 1.281 11.257 1.00 60.94 93 THR A CA 1
ATOM 742 C C . THR A 1 93 ? 1.277 0.340 10.688 1.00 60.94 93 THR A C 1
ATOM 744 O O . THR A 1 93 ? 1.053 -0.721 11.263 1.00 60.94 93 THR A O 1
ATOM 747 N N . ARG A 1 94 ? 0.621 0.672 9.564 1.00 59.50 94 ARG A N 1
ATOM 748 C CA . ARG A 1 94 ? -0.473 -0.142 8.994 1.00 59.50 94 ARG A CA 1
ATOM 749 C C . ARG A 1 94 ? -0.064 -0.899 7.733 1.00 59.50 94 ARG A C 1
ATOM 751 O O . ARG A 1 94 ? -0.300 -0.454 6.610 1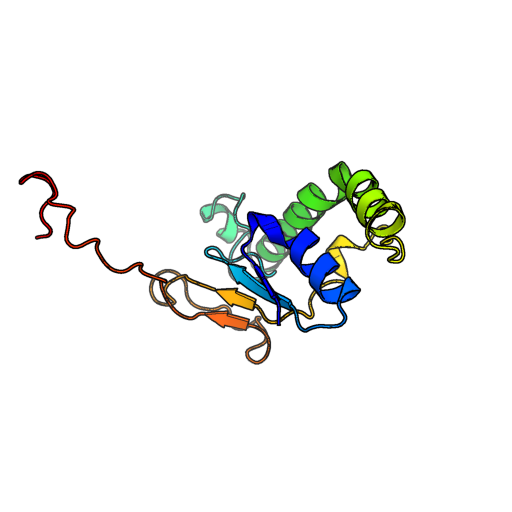.00 59.50 94 ARG A O 1
ATOM 758 N N . GLY A 1 95 ? 0.535 -2.069 7.946 1.00 58.22 95 GLY A N 1
ATOM 759 C CA . GLY A 1 95 ? 1.056 -2.942 6.889 1.00 58.22 95 GLY A CA 1
ATOM 760 C C . GLY A 1 95 ? 0.524 -4.378 6.866 1.00 58.22 95 GLY A C 1
ATOM 761 O O . GLY A 1 95 ? 1.113 -5.184 6.166 1.00 58.22 95 GLY A O 1
ATOM 762 N N . THR A 1 96 ? -0.533 -4.732 7.604 1.00 65.50 96 THR A N 1
ATOM 763 C CA . THR A 1 96 ? -0.901 -6.153 7.803 1.00 65.50 96 THR A CA 1
ATOM 764 C C . THR A 1 96 ? -2.061 -6.658 6.949 1.00 65.50 96 THR A C 1
ATOM 766 O O . THR A 1 96 ? -2.439 -7.814 7.090 1.00 65.50 96 THR A O 1
ATOM 769 N N . ASN A 1 97 ? -2.676 -5.815 6.115 1.00 87.69 97 ASN A N 1
ATOM 770 C CA . ASN A 1 97 ? -3.777 -6.273 5.269 1.00 87.69 97 ASN A CA 1
ATOM 771 C C . ASN A 1 97 ? -3.217 -6.936 4.003 1.00 87.69 97 ASN A C 1
ATOM 773 O O . ASN A 1 97 ? -2.442 -6.280 3.286 1.00 87.69 97 ASN A O 1
ATOM 777 N N . PRO A 1 98 ? -3.637 -8.178 3.690 1.00 93.62 98 PRO A N 1
ATOM 778 C CA . PRO A 1 98 ? -3.263 -8.841 2.455 1.00 93.62 98 PRO A CA 1
ATOM 779 C C . PRO A 1 98 ? -3.547 -7.952 1.246 1.00 93.62 98 PRO A C 1
ATOM 781 O O . PRO A 1 98 ? -4.590 -7.296 1.153 1.00 93.62 98 PRO A O 1
ATOM 784 N N . THR A 1 99 ? -2.593 -7.907 0.324 1.00 94.50 99 THR A N 1
ATOM 785 C CA . THR A 1 99 ? -2.652 -7.054 -0.861 1.00 94.50 99 THR A CA 1
ATOM 786 C C . THR A 1 99 ? -2.525 -7.901 -2.117 1.00 94.50 99 THR A C 1
ATOM 788 O O . THR A 1 99 ? -1.547 -8.622 -2.303 1.00 94.50 99 THR A O 1
ATOM 791 N N . VAL A 1 100 ? -3.508 -7.785 -3.002 1.00 96.62 100 VAL A N 1
ATOM 792 C CA . VAL A 1 100 ? -3.509 -8.385 -4.332 1.00 96.62 100 VAL A CA 1
ATOM 793 C C . VAL A 1 100 ? -3.314 -7.275 -5.356 1.00 96.62 100 VAL A C 1
ATOM 795 O O . VAL A 1 100 ? -4.079 -6.310 -5.410 1.00 96.62 100 VAL A O 1
ATOM 798 N N . TYR A 1 101 ? -2.280 -7.421 -6.174 1.00 97.00 101 TYR A N 1
ATOM 799 C CA . TYR A 1 101 ? -1.980 -6.521 -7.269 1.00 97.00 101 TYR A CA 1
ATOM 800 C C . TYR A 1 101 ? -2.504 -7.064 -8.599 1.00 97.00 101 TYR A C 1
ATOM 802 O O . TYR A 1 101 ? -2.209 -8.202 -8.979 1.00 97.00 101 TYR A O 1
ATOM 810 N N . GLY A 1 102 ? -3.251 -6.222 -9.309 1.00 96.81 102 GLY A N 1
ATOM 811 C CA . GLY A 1 102 ? -3.843 -6.477 -10.622 1.00 96.81 102 GLY A CA 1
ATOM 812 C C . GLY A 1 102 ? -2.965 -6.028 -11.793 1.00 96.81 102 GLY A C 1
ATOM 813 O O . GLY A 1 102 ? -3.481 -5.483 -12.766 1.00 96.81 102 GLY A O 1
ATOM 814 N N . TYR A 1 103 ? -1.640 -6.181 -11.683 1.00 95.25 103 TYR A N 1
ATOM 815 C CA . TYR A 1 103 ? -0.694 -5.898 -12.768 1.00 95.25 103 TYR A CA 1
ATOM 816 C C . TYR A 1 103 ? 0.050 -7.167 -13.196 1.00 95.25 103 TYR A C 1
ATOM 818 O O . TYR A 1 103 ? 0.194 -8.117 -12.423 1.00 95.25 103 TYR A O 1
ATOM 826 N N . SER A 1 104 ? 0.548 -7.181 -14.437 1.00 95.19 104 SER A N 1
ATOM 827 C CA . SER A 1 104 ? 1.305 -8.318 -14.975 1.00 95.19 104 SER A CA 1
ATOM 828 C C . SER A 1 104 ? 2.728 -8.417 -14.399 1.00 95.19 104 SER A C 1
ATOM 830 O O . SER A 1 104 ? 3.490 -7.453 -14.521 1.00 95.19 104 SER A O 1
ATOM 832 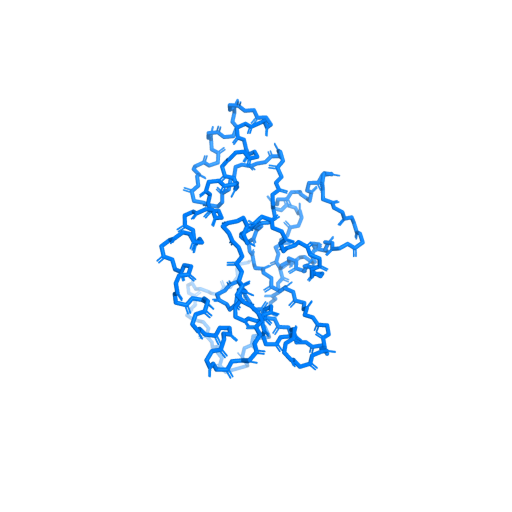N N . PRO A 1 105 ? 3.152 -9.582 -13.865 1.00 94.12 105 PRO A N 1
ATOM 833 C CA . PRO A 1 105 ? 4.531 -9.788 -13.418 1.00 94.12 105 PRO A CA 1
ATOM 834 C C . PRO A 1 105 ? 5.549 -9.724 -14.571 1.00 94.12 105 PRO A C 1
ATOM 836 O O . PRO A 1 105 ? 6.725 -9.461 -14.332 1.00 94.12 105 PRO A O 1
ATOM 839 N N . THR A 1 106 ? 5.110 -9.920 -15.821 1.00 94.56 106 THR A N 1
ATOM 840 C CA . THR A 1 106 ? 5.945 -9.720 -17.018 1.00 94.56 106 THR A CA 1
ATOM 841 C C . THR A 1 106 ? 6.216 -8.238 -17.275 1.00 94.56 106 THR A C 1
ATOM 843 O O . THR A 1 106 ? 7.295 -7.889 -17.742 1.00 94.56 106 THR A O 1
ATOM 846 N N . LEU A 1 107 ? 5.255 -7.360 -16.959 1.00 92.38 107 LEU A N 1
ATOM 847 C CA . LEU A 1 107 ? 5.423 -5.909 -17.085 1.00 92.38 107 LEU A CA 1
ATOM 848 C C . LEU A 1 107 ? 6.321 -5.357 -15.974 1.00 92.38 107 LEU A C 1
ATOM 850 O O . LEU A 1 107 ? 7.180 -4.512 -16.220 1.00 92.38 107 LEU A O 1
ATOM 854 N N . LEU A 1 108 ? 6.113 -5.830 -14.747 1.00 92.06 108 LEU A N 1
ATOM 855 C CA . LEU A 1 108 ? 6.911 -5.451 -13.592 1.00 92.06 108 LEU A CA 1
ATOM 856 C C . LEU A 1 108 ? 7.112 -6.677 -12.696 1.00 92.06 108 LEU A C 1
ATOM 858 O O . LEU A 1 108 ? 6.153 -7.132 -12.083 1.00 92.06 108 LEU A O 1
ATOM 862 N N . PRO A 1 109 ? 8.331 -7.216 -12.565 1.00 93.44 109 PRO A N 1
ATOM 863 C CA . PRO A 1 109 ? 8.563 -8.352 -11.684 1.00 93.44 109 PRO A CA 1
ATOM 864 C C . PRO A 1 109 ? 8.190 -8.036 -10.233 1.00 93.44 109 PRO A C 1
ATOM 866 O O . PRO A 1 109 ? 8.452 -6.935 -9.739 1.00 93.44 109 PRO A O 1
ATOM 869 N N . LYS A 1 110 ? 7.595 -9.014 -9.540 1.00 95.69 110 LYS A N 1
ATOM 870 C CA . LYS A 1 110 ? 7.337 -8.922 -8.099 1.00 95.69 110 LYS A CA 1
ATOM 871 C C . LYS A 1 110 ? 8.679 -8.748 -7.363 1.00 95.69 110 LYS A C 1
ATOM 873 O O . LYS A 1 110 ? 9.568 -9.565 -7.582 1.00 95.69 110 LYS A O 1
ATOM 878 N N . PRO A 1 111 ? 8.848 -7.716 -6.519 1.00 95.44 111 PRO A N 1
ATOM 879 C CA . PRO A 1 111 ? 10.045 -7.575 -5.697 1.00 95.44 111 PRO A CA 1
ATOM 880 C C . PRO A 1 111 ? 10.247 -8.735 -4.717 1.00 95.44 111 PRO A C 1
ATOM 882 O O . PRO A 1 111 ? 9.293 -9.184 -4.084 1.00 95.44 111 PRO A O 1
ATOM 885 N N . ASP A 1 112 ? 11.499 -9.156 -4.537 1.00 95.38 112 ASP A N 1
ATOM 886 C CA . ASP A 1 112 ? 11.871 -10.229 -3.599 1.00 95.38 112 ASP A CA 1
ATOM 887 C C . ASP A 1 112 ? 11.766 -9.797 -2.127 1.00 95.38 112 ASP A C 1
ATOM 889 O O . ASP A 1 112 ? 11.697 -10.632 -1.231 1.00 95.38 112 ASP A O 1
ATOM 893 N N . ASP A 1 113 ? 11.757 -8.485 -1.863 1.00 95.00 113 ASP A N 1
ATOM 894 C CA . ASP A 1 113 ? 11.606 -7.917 -0.519 1.00 95.00 113 ASP A CA 1
ATOM 895 C C . ASP A 1 113 ? 10.140 -7.762 -0.082 1.00 95.00 113 ASP A C 1
ATOM 897 O O . ASP A 1 113 ? 9.862 -7.182 0.969 1.00 95.00 113 ASP A O 1
ATOM 901 N N . TRP A 1 114 ? 9.201 -8.278 -0.875 1.00 94.12 114 TRP A N 1
ATOM 902 C CA . TRP A 1 114 ? 7.792 -8.374 -0.516 1.00 94.12 114 TRP A CA 1
ATOM 903 C C . TRP A 1 114 ? 7.467 -9.721 0.112 1.00 94.12 114 TRP A C 1
ATOM 905 O O . TRP A 1 114 ? 7.778 -10.770 -0.449 1.00 94.12 114 TRP A O 1
ATOM 915 N N . ASP A 1 115 ? 6.744 -9.676 1.228 1.00 92.62 115 ASP A N 1
ATOM 916 C CA . ASP A 1 115 ? 6.243 -10.867 1.904 1.00 92.62 115 ASP A CA 1
ATOM 917 C C . ASP A 1 115 ? 5.318 -11.676 0.964 1.00 92.62 115 ASP A C 1
ATOM 919 O O . ASP A 1 115 ? 4.289 -11.157 0.507 1.00 92.62 115 ASP A O 1
ATOM 923 N N . PRO A 1 116 ? 5.673 -12.931 0.626 1.00 91.56 116 PRO A N 1
ATOM 924 C CA . PRO A 1 116 ? 4.880 -13.762 -0.266 1.00 91.56 116 PRO A CA 1
ATOM 925 C C . PRO A 1 116 ? 3.541 -14.212 0.319 1.00 91.56 116 PRO A C 1
ATOM 927 O O . PRO A 1 116 ? 2.635 -14.486 -0.465 1.00 91.56 116 PRO A O 1
ATOM 930 N N . GLU A 1 117 ? 3.392 -14.247 1.642 1.00 91.81 117 GLU A N 1
ATOM 931 C CA . GLU A 1 117 ? 2.143 -14.632 2.306 1.00 91.81 117 GLU A CA 1
ATOM 932 C C . GLU A 1 117 ? 1.141 -13.471 2.344 1.00 91.81 117 GLU A C 1
ATOM 934 O O . GLU A 1 117 ? -0.070 -13.682 2.316 1.00 91.81 117 GLU A O 1
ATOM 939 N N . GLN A 1 118 ? 1.640 -12.233 2.361 1.00 91.38 118 GLN A N 1
ATOM 940 C CA . GLN A 1 118 ? 0.808 -11.028 2.422 1.00 91.38 118 GLN A CA 1
ATOM 941 C C . GLN A 1 118 ? 0.540 -10.403 1.052 1.00 91.38 118 GLN A C 1
ATOM 943 O O . GLN A 1 118 ? -0.439 -9.671 0.895 1.00 91.38 118 GLN A O 1
ATOM 948 N N . ILE A 1 119 ? 1.410 -10.634 0.064 1.00 95.00 119 ILE A N 1
ATOM 949 C CA . ILE A 1 119 ? 1.365 -9.916 -1.212 1.00 95.00 119 ILE A CA 1
ATOM 950 C C . ILE A 1 119 ? 1.291 -10.880 -2.391 1.00 95.00 119 ILE A C 1
ATOM 952 O O . ILE A 1 119 ? 2.232 -11.619 -2.688 1.00 95.00 119 ILE A O 1
ATOM 956 N N . CYS A 1 120 ? 0.204 -10.784 -3.149 1.00 96.00 120 CYS A N 1
ATOM 957 C CA . CYS A 1 120 ? -0.007 -11.522 -4.388 1.00 96.00 120 CYS A CA 1
ATOM 958 C C . CYS A 1 120 ? 0.063 -10.568 -5.590 1.00 96.00 120 CYS A C 1
ATOM 960 O O . CYS A 1 120 ? -0.567 -9.517 -5.581 1.00 96.00 120 CYS A O 1
ATOM 962 N N . VAL A 1 121 ? 0.810 -10.927 -6.637 1.00 97.25 121 VAL A N 1
ATOM 963 C CA . VAL A 1 121 ? 0.765 -10.249 -7.946 1.00 97.25 121 VAL A CA 1
ATOM 964 C C . VAL A 1 121 ? 0.063 -11.202 -8.900 1.00 97.25 121 VAL A C 1
ATOM 966 O O . VAL A 1 121 ? 0.612 -12.246 -9.239 1.00 97.25 121 VAL A O 1
ATOM 969 N N . SER A 1 122 ? -1.171 -10.869 -9.266 1.00 96.25 122 SER A N 1
ATOM 970 C CA . SER A 1 122 ? -2.116 -11.814 -9.877 1.00 96.25 122 SER A CA 1
ATOM 971 C C . SER A 1 122 ? -2.225 -11.724 -11.401 1.00 96.25 122 SER A C 1
ATOM 973 O O . SER A 1 122 ? -2.853 -12.582 -12.012 1.00 96.25 122 SER A O 1
ATOM 975 N N . GLY A 1 123 ? -1.601 -10.723 -12.029 1.00 96.44 123 GLY A N 1
ATOM 976 C CA . GLY A 1 123 ? -1.830 -10.412 -13.439 1.00 96.44 123 GLY A CA 1
ATOM 977 C C . GLY A 1 123 ? -2.903 -9.343 -13.631 1.00 96.44 123 GLY A C 1
ATOM 978 O O . GLY A 1 123 ? -3.484 -8.850 -12.668 1.00 96.44 123 GLY A O 1
ATOM 979 N N . PHE A 1 124 ? -3.137 -8.946 -14.883 1.00 95.81 124 PHE A N 1
ATOM 980 C CA . PHE A 1 124 ? -4.166 -7.958 -15.203 1.00 95.81 124 PHE A CA 1
ATOM 981 C C . PHE A 1 124 ? -5.573 -8.511 -14.975 1.00 95.81 124 PHE A C 1
ATOM 983 O O . PHE A 1 124 ? -5.863 -9.659 -15.309 1.00 95.81 124 PHE A O 1
ATOM 990 N N . TRP A 1 125 ? -6.449 -7.666 -14.436 1.00 94.38 125 TRP A N 1
ATOM 991 C CA . TRP A 1 125 ? -7.868 -7.970 -14.279 1.00 94.38 125 TRP A CA 1
ATOM 992 C C . TRP A 1 125 ? -8.637 -7.381 -15.451 1.00 94.38 125 TRP A C 1
ATOM 994 O O . TRP A 1 125 ? -8.780 -6.163 -15.559 1.00 94.38 125 TRP A O 1
ATOM 1004 N N . PHE A 1 126 ? -9.110 -8.252 -16.332 1.00 91.44 126 PHE A N 1
ATOM 1005 C CA . PHE A 1 126 ? -9.914 -7.863 -17.480 1.00 91.44 126 PHE A CA 1
ATOM 1006 C C . PHE A 1 126 ? -11.398 -7.985 -17.145 1.00 91.44 126 PHE A C 1
ATOM 1008 O O . PHE A 1 126 ? -11.813 -8.891 -16.425 1.00 91.44 126 PHE A O 1
ATOM 1015 N N . LEU A 1 127 ? -12.186 -7.048 -17.663 1.00 89.38 127 LEU A N 1
ATOM 1016 C CA . LEU A 1 127 ? -13.640 -7.157 -17.693 1.00 89.38 127 LEU A CA 1
ATOM 1017 C C . LEU A 1 127 ? -14.047 -7.930 -18.945 1.00 89.38 127 LEU A C 1
ATOM 1019 O O . LEU A 1 127 ? -13.390 -7.818 -19.982 1.00 89.38 127 LEU A O 1
ATOM 1023 N N . ASP A 1 128 ? -15.157 -8.657 -18.861 1.00 86.50 128 ASP A N 1
ATOM 1024 C CA . ASP A 1 128 ? -15.743 -9.288 -20.036 1.00 86.50 128 ASP A CA 1
ATOM 1025 C C . ASP A 1 128 ? -16.129 -8.222 -21.065 1.00 86.50 128 ASP A C 1
ATOM 1027 O O . ASP A 1 128 ? -16.707 -7.180 -20.733 1.00 86.50 128 ASP A O 1
ATOM 1031 N N . LYS A 1 129 ? -15.813 -8.484 -22.336 1.00 81.00 129 LYS A N 1
ATOM 1032 C CA . LYS A 1 129 ? -16.193 -7.589 -23.428 1.00 81.00 129 LYS A CA 1
ATOM 1033 C C . LYS A 1 129 ? -17.724 -7.539 -23.510 1.00 81.00 129 LYS A C 1
ATOM 1035 O O . LYS A 1 129 ? -18.350 -8.591 -23.665 1.00 81.00 129 LYS A O 1
ATOM 1040 N N . PRO A 1 130 ? -18.352 -6.351 -23.449 1.00 83.50 130 PRO A N 1
ATOM 1041 C CA . PRO A 1 130 ? -19.791 -6.256 -23.620 1.00 83.50 130 PRO A CA 1
ATOM 1042 C C . PRO A 1 130 ? -20.164 -6.722 -25.029 1.00 83.50 130 PRO A C 1
ATOM 1044 O 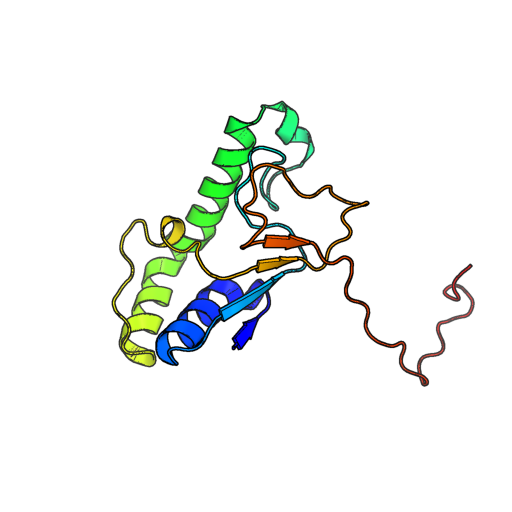O . PRO A 1 130 ? -19.636 -6.214 -26.018 1.00 83.50 130 PRO A O 1
ATOM 1047 N N . SER A 1 131 ? -21.104 -7.664 -25.125 1.00 79.75 131 SER A N 1
ATOM 1048 C CA . SER A 1 131 ? -21.570 -8.237 -26.399 1.00 79.75 131 SER A CA 1
ATOM 1049 C C . SER A 1 131 ? -22.201 -7.209 -27.346 1.00 79.75 131 SER A C 1
ATOM 1051 O O . SER A 1 131 ? -22.378 -7.484 -28.527 1.00 79.75 131 SER A O 1
ATOM 1053 N N . THR A 1 132 ? -22.533 -6.022 -26.837 1.00 87.62 132 THR A N 1
ATOM 1054 C CA . THR A 1 132 ? -23.164 -4.922 -27.572 1.00 87.62 132 THR A CA 1
ATOM 1055 C C . THR A 1 132 ? -22.176 -3.878 -28.091 1.00 87.62 132 THR A C 1
ATOM 1057 O O . THR A 1 132 ? -22.597 -2.937 -28.760 1.00 87.62 132 THR A O 1
ATOM 1060 N N . PHE A 1 133 ? -20.887 -3.974 -27.749 1.00 84.38 133 PHE A N 1
ATOM 1061 C CA . PHE A 1 133 ? -19.883 -3.016 -28.205 1.00 84.38 133 PHE A CA 1
ATOM 1062 C C . PHE A 1 133 ? -19.197 -3.519 -29.476 1.00 84.38 133 PHE A C 1
ATOM 1064 O O . PHE A 1 133 ? -18.355 -4.419 -29.429 1.00 84.38 133 PHE A O 1
ATOM 1071 N N . THR A 1 134 ? -19.535 -2.891 -30.599 1.00 85.38 134 THR A N 1
ATOM 1072 C CA . THR A 1 134 ? -18.797 -3.030 -31.856 1.00 85.38 134 THR A CA 1
ATOM 1073 C C . THR A 1 134 ? -17.810 -1.867 -31.952 1.00 85.38 134 THR A C 1
ATOM 1075 O O . THR A 1 134 ? -18.257 -0.726 -32.112 1.00 85.38 134 THR A O 1
ATOM 1078 N N . PRO A 1 135 ? -16.493 -2.102 -31.798 1.00 84.75 135 PRO A N 1
ATOM 1079 C CA . PRO A 1 135 ? -15.513 -1.051 -32.025 1.00 84.75 135 PRO A CA 1
ATOM 1080 C C . PRO A 1 135 ? -15.570 -0.587 -33.494 1.00 84.75 135 PRO A C 1
ATOM 1082 O O . PRO A 1 135 ? -15.914 -1.377 -34.373 1.00 84.75 135 PRO A O 1
ATOM 1085 N N . PRO A 1 136 ? -15.256 0.685 -33.785 1.00 88.06 136 PRO A N 1
ATOM 1086 C CA . PRO A 1 136 ? -14.966 1.143 -35.141 1.00 88.06 136 PRO A CA 1
ATOM 1087 C C . PRO A 1 136 ? -13.929 0.247 -35.838 1.00 88.06 136 PRO A C 1
ATOM 1089 O O . PRO A 1 136 ? -13.046 -0.292 -35.178 1.00 88.06 136 PRO A O 1
ATOM 1092 N N . ALA A 1 137 ? -14.020 0.100 -37.163 1.00 85.62 137 ALA A N 1
ATOM 1093 C CA . ALA A 1 137 ? -13.178 -0.829 -37.930 1.00 85.62 137 ALA A CA 1
ATOM 1094 C C . ALA A 1 137 ? -11.665 -0.533 -37.832 1.00 85.62 137 ALA A C 1
ATOM 1096 O O . ALA A 1 137 ? -10.847 -1.430 -37.992 1.00 85.62 137 ALA A O 1
ATOM 1097 N N . ASP A 1 138 ? -11.280 0.713 -37.550 1.00 89.56 138 ASP A N 1
ATOM 1098 C CA . ASP A 1 138 ? -9.897 1.130 -37.288 1.00 89.56 138 ASP A CA 1
ATOM 1099 C C . ASP A 1 138 ? -9.395 0.758 -35.878 1.00 89.56 138 ASP A C 1
ATOM 1101 O O . ASP A 1 138 ? -8.216 0.941 -35.576 1.00 89.56 138 ASP A O 1
ATOM 1105 N N . LEU 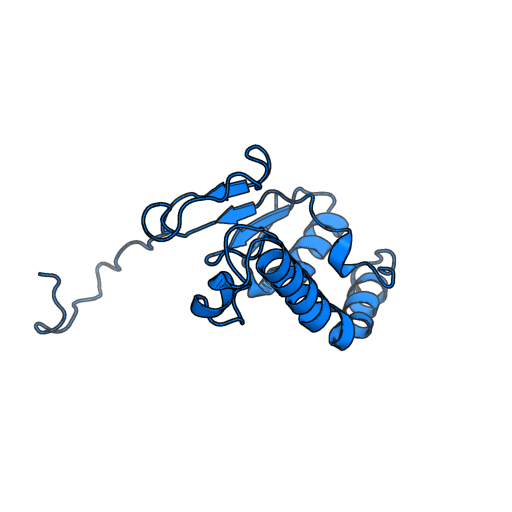A 1 139 ? -10.277 0.227 -35.026 1.00 80.25 139 LEU A N 1
ATOM 1106 C CA . LEU A 1 139 ? -10.030 -0.180 -33.640 1.00 80.25 139 LEU A CA 1
ATOM 1107 C C . LEU A 1 139 ? -10.371 -1.662 -33.381 1.00 80.25 139 LEU A C 1
ATOM 1109 O O . LEU A 1 139 ? -10.398 -2.089 -32.224 1.00 80.25 139 LEU A O 1
ATOM 1113 N N . GLU A 1 140 ? -10.650 -2.447 -34.425 1.00 75.81 140 GLU A N 1
ATOM 1114 C CA . GLU A 1 140 ? -10.728 -3.907 -34.319 1.00 75.81 140 GLU A CA 1
ATOM 1115 C C . GLU A 1 140 ? -9.312 -4.474 -34.106 1.00 75.81 140 GLU A C 1
ATOM 1117 O O . GLU A 1 140 ? -8.372 -4.099 -34.805 1.00 75.81 140 GLU A O 1
ATOM 1122 N N . GLU A 1 141 ? -9.139 -5.314 -33.076 1.00 67.69 141 GLU A N 1
ATOM 1123 C CA . GLU A 1 141 ? -7.836 -5.877 -32.687 1.00 67.69 141 GLU A CA 1
ATOM 1124 C C . GLU A 1 141 ? -7.184 -6.640 -33.858 1.00 67.69 141 GLU A C 1
ATOM 1126 O O . GLU A 1 141 ? -7.833 -7.479 -34.486 1.00 67.69 141 GLU A O 1
ATOM 1131 N N . VAL A 1 142 ? -5.904 -6.344 -34.130 1.00 48.44 142 VAL A N 1
ATOM 1132 C CA . VAL A 1 142 ? -5.027 -7.105 -35.046 1.00 48.44 142 VAL A CA 1
ATOM 1133 C C . VAL A 1 142 ? -4.519 -8.369 -34.365 1.00 48.44 142 VAL A C 1
ATOM 1135 O O . VAL A 1 142 ? -4.069 -8.252 -33.201 1.00 48.44 142 VAL A O 1
#

Secondary structure (DSSP, 8-state):
-EEE-GGGHHHHHHHHHHTT--EEEEESS--S--SSS--TTS-GGGGGG-HHHHHHHHHHHHHHHHTTTHHHHHHIIIIIT-PPPP-TTHHHH---S-EEE-S-TTTSPPPTTS-TTTEEE----PPPPPTT----GGGS--

Solvent-accessible surface area (backbone atoms only — not comparable to full-atom values): 8502 Å² total; per-residue (Å²): 112,48,77,36,40,66,92,41,43,72,61,42,50,51,52,17,59,68,68,75,39,57,37,35,42,49,22,66,65,83,79,76,71,37,47,81,49,38,28,84,90,46,66,64,81,61,31,77,71,32,47,64,51,8,33,48,42,29,56,51,50,43,45,66,63,31,66,84,44,44,66,61,54,31,46,48,27,39,79,74,57,71,39,81,69,69,61,95,62,43,72,77,73,75,78,85,58,39,33,39,29,37,36,42,52,88,82,51,68,79,58,87,85,51,57,72,91,45,44,45,76,74,26,68,78,80,77,84,78,62,92,84,68,76,68,59,82,93,64,57,86,129

Organism: NCBI:txid3111310

Nearest PDB structures (foldseek):
  5gl5-assembly1_B  TM=8.216E-01  e=2.417E-09  Saccharomyces cerevisiae S288C
  5xvm-assembly2_B  TM=8.621E-01  e=7.448E-09  Saccharomyces cerevisiae S288C
  5xvm-assembly1_A  TM=8.233E-01  e=4.386E-09  Saccharomyces cerevisiae S288C
  6j31-assembly4_D  TM=5.536E-01  e=5.181E-02  Kitasatospora
  6j31-assembly2_B  TM=5.513E-01  e=5.914E-02  Kitasatospora

Sequence (142 aa):
AIIYSSLAGQVGDYIAEKNEVPGVRAYLQPTTRTRRFPSMLVKQSLGRFGPWFNLVTHFALEGAFWFPFRSIFNQLRTDVLGLPKMGLLGAWTRGTNPTVYGYSPTLLPKPDDWDPEQICVSGFWFLDKPSTFTPPADLEEV

Foldseek 3Di:
DQEDEPVCVLVQVLVCVLVVHAYEYEYADDLDAFLQAAHPVDDRVVNVVGSVNRNVNSVVVLCVVCVVCLVVSQCCQCVVRVHHRADPCNSPPPDQHAYEYQADCVVPNDGPPDDPVRYHDDYHDDDDDPPPDDDDPVPPDD

InterPro domains:
  IPR050426 Glycosyltransferase 28 [PTHR48050] (14-141)

pLDDT: mean 90.1, std 8.2, range [48.44, 97.25]

Radius of gyration: 18.14 Å; Cα contacts (8 Å, |Δi|>4): 183; chains: 1; bounding box: 43×32×56 Å

Mean predicted aligned error: 5.49 Å